Protein AF-A0A8C5THS9-F1 (afdb_monomer_lite)

InterPro domains:
  IPR013083 Zinc finger, RING/FYVE/PHD-type [G3DSA:3.30.40.10] (56-108)
  IPR036885 SWIB/MDM2 domain superfamily [SSF47592] (32-77)

pLDDT: mean 72.6, std 19.38, range [24.91, 94.38]

Organism: NCBI:txid2593467

Foldseek 3Di:
DDDPDDPLDPDLDPQPVFWDWDDDPDDAQQPTKIFGHPVVQVVCVVVVHDDRIDGSQSNHDQFKWFDAPPDIDSRGANVRSVVQLVDPLRADPPPRGRGPDIDGHDDD

Structure (mmCIF, N/CA/C/O backbone):
data_AF-A0A8C5THS9-F1
#
_entry.id   AF-A0A8C5THS9-F1
#
loop_
_atom_site.group_PDB
_atom_site.id
_atom_site.type_symbol
_atom_site.label_atom_id
_atom_site.label_alt_id
_atom_site.label_comp_id
_atom_site.label_asym_id
_atom_site.label_entity_id
_atom_site.label_seq_id
_atom_site.pdbx_PDB_ins_c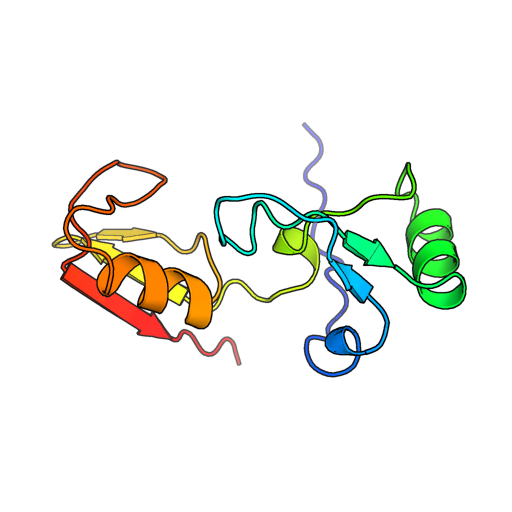ode
_atom_site.Cartn_x
_atom_site.Cartn_y
_atom_site.Cartn_z
_atom_site.occupancy
_atom_site.B_iso_or_equiv
_atom_site.auth_seq_id
_atom_site.auth_comp_id
_atom_site.auth_asym_id
_atom_site.auth_atom_id
_atom_site.pdbx_PDB_model_num
ATOM 1 N N . LEU A 1 1 ? -9.316 4.482 -24.153 1.00 35.84 1 LEU A N 1
ATOM 2 C CA . LEU A 1 1 ? -9.367 3.187 -23.438 1.00 35.84 1 LEU A CA 1
ATOM 3 C C . LEU A 1 1 ? -8.179 2.344 -23.882 1.00 35.84 1 LEU A C 1
ATOM 5 O O . LEU A 1 1 ? -8.287 1.680 -24.898 1.00 35.84 1 LEU A O 1
ATOM 9 N N . LEU A 1 2 ? -7.050 2.403 -23.173 1.00 24.91 2 LEU A N 1
ATOM 10 C CA . LEU A 1 2 ? -5.995 1.391 -23.272 1.00 24.91 2 LEU A CA 1
ATOM 11 C C . LEU A 1 2 ? -5.475 1.131 -21.856 1.00 24.91 2 LEU A C 1
ATOM 13 O O . LEU A 1 2 ? -4.819 1.972 -21.244 1.00 24.91 2 LEU A O 1
ATOM 17 N N . PHE A 1 3 ? -5.883 -0.019 -21.325 1.00 32.41 3 PHE A N 1
ATOM 18 C CA . PHE A 1 3 ? -5.340 -0.632 -20.124 1.00 32.41 3 PHE A CA 1
ATOM 19 C C . PHE A 1 3 ? -3.891 -1.036 -20.419 1.00 32.41 3 PHE A C 1
ATOM 21 O O . PHE A 1 3 ? -3.656 -1.930 -21.227 1.00 32.41 3 PHE A O 1
ATOM 28 N N . PHE A 1 4 ? -2.918 -0.401 -19.764 1.00 30.08 4 PHE A N 1
ATOM 29 C CA . PHE A 1 4 ? -1.567 -0.953 -19.695 1.00 30.08 4 PHE A CA 1
ATOM 30 C C . PHE A 1 4 ? -1.560 -2.052 -18.634 1.00 30.08 4 PHE A C 1
ATOM 32 O O . PHE A 1 4 ? -1.424 -1.803 -17.436 1.00 30.08 4 PHE A O 1
ATOM 39 N N . SER A 1 5 ? -1.763 -3.280 -19.101 1.00 32.00 5 SER A N 1
ATOM 40 C CA . SER A 1 5 ? -1.477 -4.494 -18.351 1.00 32.00 5 SER A CA 1
ATOM 41 C C . SER A 1 5 ? 0.020 -4.560 -18.047 1.00 32.00 5 SER A C 1
ATOM 43 O O . SER A 1 5 ? 0.843 -4.784 -18.926 1.00 32.00 5 SER A O 1
ATOM 45 N N . SER A 1 6 ? 0.351 -4.332 -16.780 1.00 39.25 6 SER A N 1
ATOM 46 C CA . SER A 1 6 ? 1.239 -5.173 -15.976 1.00 39.25 6 SER A CA 1
ATOM 47 C C . SER A 1 6 ? 2.406 -5.870 -16.696 1.00 39.25 6 SER A C 1
ATOM 49 O O . SER A 1 6 ? 2.397 -7.085 -16.858 1.00 39.25 6 SER A O 1
ATOM 51 N N . LEU A 1 7 ? 3.485 -5.135 -16.962 1.00 34.31 7 LEU A N 1
ATOM 52 C CA . LEU A 1 7 ? 4.832 -5.655 -16.700 1.00 34.31 7 LEU A CA 1
ATOM 53 C C . LEU A 1 7 ? 5.452 -4.805 -15.590 1.00 34.31 7 LEU A C 1
ATOM 55 O O . LEU A 1 7 ? 6.251 -3.905 -15.821 1.00 34.31 7 LEU A O 1
ATOM 59 N N . VAL A 1 8 ? 5.024 -5.068 -14.354 1.00 38.25 8 VAL A N 1
ATOM 60 C CA . VAL A 1 8 ? 5.749 -4.610 -13.166 1.00 38.25 8 VAL A CA 1
ATOM 61 C C . VAL A 1 8 ? 6.909 -5.592 -12.985 1.00 38.25 8 VAL A C 1
ATOM 63 O O . VAL A 1 8 ? 6.645 -6.754 -12.671 1.00 38.25 8 VAL A O 1
ATOM 66 N N . PRO A 1 9 ? 8.177 -5.201 -13.208 1.00 33.19 9 PRO A N 1
ATOM 67 C CA . PRO A 1 9 ? 9.290 -6.124 -13.036 1.00 33.19 9 PRO A CA 1
ATOM 68 C C . PRO A 1 9 ? 9.377 -6.568 -11.564 1.00 33.19 9 PRO A C 1
ATOM 70 O O . PRO A 1 9 ? 9.285 -5.732 -10.655 1.00 33.19 9 PRO A O 1
ATOM 73 N N . PRO A 1 10 ? 9.569 -7.870 -11.280 1.00 42.31 10 PRO A N 1
ATOM 74 C CA . PRO A 1 10 ? 9.669 -8.360 -9.920 1.00 42.31 10 PRO A CA 1
ATOM 75 C C . PRO A 1 10 ? 11.086 -8.091 -9.417 1.00 42.31 10 PRO A C 1
ATOM 77 O O . PRO A 1 10 ? 11.992 -8.887 -9.631 1.00 42.31 10 PRO A O 1
ATOM 80 N N . CYS A 1 11 ? 11.330 -6.967 -8.740 1.00 40.66 11 CYS A N 1
ATOM 81 C CA . CYS A 1 11 ? 12.599 -6.828 -8.021 1.00 40.66 11 CYS A CA 1
ATOM 82 C C . CYS A 1 11 ? 12.541 -5.867 -6.831 1.00 40.66 11 CYS A C 1
ATOM 84 O O . CYS A 1 11 ? 13.204 -4.833 -6.783 1.00 40.66 11 CYS A O 1
ATOM 86 N N . SER A 1 12 ? 11.777 -6.234 -5.800 1.00 47.78 12 SER A N 1
ATOM 87 C CA . SER A 1 12 ? 11.677 -5.425 -4.576 1.00 47.78 12 SER A CA 1
ATOM 88 C C . SER A 1 12 ? 12.936 -5.459 -3.684 1.00 47.78 12 SER A C 1
ATOM 90 O O . SER A 1 12 ? 12.974 -4.730 -2.690 1.00 47.78 12 SER A O 1
ATOM 92 N N . LYS A 1 13 ? 13.952 -6.288 -3.973 1.00 43.56 13 LYS A N 1
ATOM 93 C CA . LYS A 1 13 ? 15.131 -6.443 -3.094 1.00 43.56 13 LYS A CA 1
ATOM 94 C C . LYS A 1 13 ? 16.405 -5.757 -3.612 1.00 43.56 13 LYS A C 1
ATOM 96 O O . LYS A 1 13 ? 17.151 -5.238 -2.788 1.00 43.56 13 LYS A O 1
ATOM 101 N N . ALA A 1 14 ? 16.628 -5.664 -4.927 1.00 39.91 14 ALA A N 1
ATOM 102 C CA . ALA A 1 14 ? 17.871 -5.104 -5.484 1.00 39.91 14 ALA A CA 1
ATOM 103 C C . ALA A 1 14 ? 17.842 -3.582 -5.724 1.00 39.91 14 ALA A C 1
ATOM 105 O O . ALA A 1 14 ? 18.890 -2.942 -5.736 1.00 39.91 14 ALA A O 1
ATOM 106 N N . LEU A 1 15 ? 16.660 -2.971 -5.871 1.00 50.78 15 LEU A N 1
ATOM 107 C CA . LEU A 1 15 ? 16.568 -1.561 -6.271 1.00 50.78 15 LEU A CA 1
ATOM 108 C C . LEU A 1 15 ? 17.008 -0.565 -5.180 1.00 50.78 15 LEU A C 1
ATOM 110 O O . LEU A 1 15 ? 17.431 0.542 -5.492 1.00 50.78 15 LEU A O 1
ATOM 114 N N . ASN A 1 16 ? 16.948 -0.931 -3.895 1.00 51.69 16 ASN A N 1
ATOM 115 C CA . ASN A 1 16 ? 17.162 0.010 -2.783 1.00 51.69 16 ASN A CA 1
ATOM 116 C C . ASN A 1 16 ? 18.590 0.610 -2.735 1.00 51.69 16 ASN A C 1
ATOM 118 O O . ASN A 1 16 ? 18.767 1.667 -2.137 1.00 51.69 16 ASN A O 1
ATOM 122 N N . SER A 1 17 ? 19.598 -0.025 -3.351 1.00 54.47 17 SER A N 1
ATOM 123 C CA . SER A 1 17 ? 20.995 0.458 -3.399 1.00 54.47 17 SER A CA 1
ATOM 124 C C . SER A 1 17 ? 21.306 1.365 -4.604 1.00 54.47 17 SER A C 1
ATOM 126 O O . SER A 1 17 ? 22.401 1.936 -4.702 1.00 54.47 17 SER A O 1
ATOM 128 N N . GLN A 1 18 ? 20.357 1.516 -5.533 1.00 57.78 18 GLN A N 1
ATOM 129 C CA . GLN A 1 18 ? 20.540 2.224 -6.805 1.00 57.78 18 GLN A CA 1
ATOM 130 C C . GLN A 1 18 ? 19.766 3.544 -6.893 1.00 57.78 18 GLN A C 1
ATOM 132 O O . GLN A 1 18 ? 19.643 4.115 -7.973 1.00 57.78 18 GLN A O 1
ATOM 137 N N . ILE A 1 19 ? 19.241 4.036 -5.774 1.00 65.75 19 ILE A N 1
ATOM 138 C CA . ILE A 1 19 ? 18.256 5.112 -5.750 1.00 65.75 19 ILE A CA 1
ATOM 139 C C . ILE A 1 19 ? 18.691 6.188 -4.751 1.00 65.75 19 ILE A C 1
ATOM 141 O O . ILE A 1 19 ? 18.928 5.881 -3.584 1.00 65.75 19 ILE A O 1
ATOM 145 N N . ILE A 1 20 ? 18.757 7.448 -5.189 1.00 60.47 20 ILE A N 1
ATOM 146 C CA . ILE A 1 20 ? 19.051 8.598 -4.322 1.00 60.47 20 ILE A CA 1
ATOM 147 C C . ILE A 1 20 ? 17.724 9.296 -3.972 1.00 60.47 20 ILE A C 1
ATOM 149 O O . ILE A 1 20 ? 17.006 9.705 -4.891 1.00 60.47 20 ILE A O 1
ATOM 153 N N . PRO A 1 21 ? 17.353 9.422 -2.681 1.00 56.22 21 PRO A N 1
ATOM 154 C CA . PRO A 1 21 ? 16.148 10.144 -2.285 1.00 56.22 21 PRO A CA 1
ATOM 155 C C . PRO A 1 21 ? 16.326 11.642 -2.534 1.00 56.22 21 PRO A C 1
ATOM 157 O O . PRO A 1 21 ? 17.278 12.235 -2.030 1.00 56.22 21 PRO A O 1
ATOM 160 N N . VAL A 1 22 ? 15.397 12.266 -3.261 1.00 48.59 22 VAL A N 1
ATOM 161 C CA . VAL A 1 22 ? 15.306 13.732 -3.272 1.00 48.59 22 VAL A CA 1
ATOM 162 C C . VAL A 1 22 ? 14.417 14.171 -2.104 1.00 48.59 22 VAL A C 1
ATOM 164 O O . VAL A 1 22 ? 13.387 13.560 -1.808 1.00 48.59 22 VAL A O 1
ATOM 167 N N . PHE A 1 23 ? 14.889 15.153 -1.341 1.00 41.69 23 PHE A N 1
ATOM 168 C CA . PHE A 1 23 ? 14.339 15.524 -0.038 1.00 41.69 23 PHE A CA 1
ATOM 169 C C . PHE A 1 23 ? 12.940 16.152 -0.168 1.00 41.69 23 PHE A C 1
ATOM 171 O O . PHE A 1 23 ? 12.795 17.208 -0.771 1.00 41.69 23 PHE A O 1
ATOM 178 N N . PHE A 1 24 ? 11.925 15.531 0.447 1.00 38.34 24 PHE A N 1
ATOM 179 C CA . PHE A 1 24 ? 10.597 16.123 0.651 1.00 38.34 24 PHE A CA 1
ATOM 180 C C . PHE A 1 24 ? 10.123 15.914 2.105 1.00 38.34 24 PHE A C 1
ATOM 182 O O . PHE A 1 24 ? 10.319 14.829 2.666 1.00 38.34 24 PHE A O 1
ATOM 189 N N . PRO A 1 25 ? 9.479 16.920 2.734 1.00 43.69 25 PRO A N 1
ATOM 190 C CA . PRO A 1 25 ? 9.228 16.963 4.180 1.00 43.69 25 PRO A CA 1
ATOM 191 C C . PRO A 1 25 ? 8.131 16.006 4.691 1.00 43.69 25 PRO A C 1
ATOM 193 O O . PRO A 1 25 ? 7.898 15.919 5.896 1.00 43.69 25 PRO A O 1
ATOM 196 N N . THR A 1 26 ? 7.475 15.216 3.834 1.00 47.38 26 THR A N 1
ATOM 197 C CA . THR A 1 26 ? 6.384 14.310 4.236 1.00 47.38 26 THR A CA 1
ATOM 198 C C . THR A 1 26 ? 6.623 12.879 3.729 1.00 47.38 26 THR A C 1
ATOM 200 O O . THR A 1 26 ? 6.312 12.502 2.606 1.00 47.38 26 THR A O 1
ATOM 203 N N . LYS A 1 27 ? 7.214 12.041 4.595 1.00 57.12 27 LYS A N 1
ATOM 204 C CA . LYS A 1 27 ? 7.641 10.647 4.333 1.00 57.12 27 LYS A CA 1
ATOM 205 C C . LYS A 1 27 ? 6.489 9.681 3.986 1.00 57.12 27 LYS A C 1
ATOM 207 O O . LYS A 1 27 ? 6.133 8.830 4.801 1.00 57.12 27 LYS A O 1
ATOM 212 N N . LEU A 1 28 ? 5.943 9.742 2.774 1.00 63.94 28 LEU A N 1
ATOM 213 C CA . LEU A 1 28 ? 5.174 8.643 2.188 1.00 63.94 28 LEU A CA 1
ATOM 214 C C . LEU A 1 28 ? 5.918 8.105 0.968 1.00 63.94 28 LEU A C 1
ATOM 216 O O . LEU A 1 28 ? 6.356 8.865 0.115 1.00 63.94 28 LEU A O 1
ATOM 220 N N . CYS A 1 29 ? 6.059 6.783 0.864 1.00 62.81 29 CYS A N 1
ATOM 221 C CA . CYS A 1 29 ? 6.769 6.160 -0.254 1.00 62.81 29 CYS A CA 1
ATOM 222 C C . CYS A 1 29 ? 6.137 6.508 -1.608 1.00 62.81 29 CYS A C 1
ATOM 224 O O . CYS A 1 29 ? 6.843 6.611 -2.596 1.00 62.81 29 CYS A O 1
ATOM 226 N N . SER A 1 30 ? 4.827 6.749 -1.667 1.00 56.28 30 SER A N 1
ATOM 227 C CA . SER A 1 30 ? 4.177 7.178 -2.907 1.00 56.28 30 SER A CA 1
ATOM 228 C C . SER A 1 30 ? 4.499 8.618 -3.322 1.00 56.28 30 SER A C 1
ATOM 230 O O . SER A 1 30 ? 4.143 9.004 -4.427 1.00 56.28 30 SER A O 1
ATOM 232 N N . VAL A 1 31 ? 5.135 9.398 -2.446 1.00 57.53 31 VAL A N 1
ATOM 233 C CA . VAL A 1 31 ? 5.491 10.810 -2.659 1.00 57.53 31 VAL A CA 1
ATOM 234 C C . VAL A 1 31 ? 7.014 10.997 -2.646 1.00 57.53 31 VAL A C 1
ATOM 236 O O . VAL A 1 31 ? 7.507 12.065 -2.989 1.00 57.53 31 VAL A O 1
ATOM 239 N N . LEU A 1 32 ? 7.786 9.959 -2.291 1.00 65.44 32 LEU A N 1
ATOM 240 C CA . LEU A 1 32 ? 9.239 10.033 -2.363 1.00 65.44 32 LEU A CA 1
ATOM 241 C C . LEU A 1 32 ? 9.666 9.958 -3.824 1.00 65.44 32 LEU A C 1
ATOM 243 O O . LEU A 1 32 ? 9.647 8.885 -4.436 1.00 65.44 32 LEU A O 1
ATOM 247 N N . GLN A 1 33 ? 10.047 11.114 -4.345 1.00 68.06 33 GLN A N 1
ATOM 248 C CA . GLN A 1 33 ? 10.757 11.216 -5.597 1.00 68.06 33 GLN A CA 1
ATOM 249 C C . GLN A 1 33 ? 12.190 10.733 -5.407 1.00 68.06 33 GLN A C 1
ATOM 251 O O . GLN A 1 33 ? 12.815 10.915 -4.355 1.00 68.06 33 GLN A O 1
ATOM 256 N N . VAL A 1 34 ? 12.701 10.080 -6.432 1.00 72.88 34 VAL A N 1
ATOM 257 C CA . VAL A 1 34 ? 14.032 9.519 -6.423 1.00 72.88 34 VAL A CA 1
ATOM 258 C C . VAL A 1 34 ? 14.699 9.677 -7.770 1.00 72.88 34 VAL A C 1
ATOM 260 O O . VAL A 1 34 ? 14.043 9.595 -8.807 1.00 72.88 34 VAL A O 1
ATOM 263 N N . ARG A 1 35 ? 16.020 9.845 -7.740 1.00 77.12 35 ARG A N 1
ATOM 264 C CA . ARG A 1 35 ? 16.853 9.780 -8.937 1.00 77.12 35 ARG A CA 1
ATOM 265 C C . ARG A 1 35 ? 17.573 8.432 -8.964 1.00 77.12 35 ARG A C 1
ATOM 267 O O . ARG A 1 35 ? 18.382 8.162 -8.066 1.00 77.12 35 ARG A O 1
ATOM 274 N N . PRO A 1 36 ? 17.243 7.541 -9.912 1.00 74.62 36 PRO A N 1
ATOM 275 C CA . PRO A 1 36 ? 17.944 6.281 -10.073 1.00 74.62 36 PRO A CA 1
ATOM 276 C C . PRO A 1 36 ? 19.352 6.519 -10.628 1.00 74.62 36 PRO A C 1
ATOM 278 O O . PRO A 1 36 ? 19.594 7.451 -11.393 1.00 74.62 36 PRO A O 1
ATOM 281 N N . LYS A 1 37 ? 20.299 5.655 -10.255 1.00 79.12 37 LYS A N 1
ATOM 282 C CA . LYS A 1 37 ? 21.642 5.635 -10.849 1.00 79.12 37 LYS A CA 1
ATOM 283 C C . LYS A 1 37 ? 21.553 5.333 -12.350 1.00 79.12 37 LYS A C 1
ATOM 285 O O . LYS A 1 37 ? 20.646 4.627 -12.792 1.00 79.12 37 LYS A O 1
ATOM 290 N N . VAL A 1 38 ? 22.540 5.815 -13.110 1.00 82.06 38 VAL A N 1
ATOM 291 C CA . VAL A 1 38 ? 22.592 5.750 -14.586 1.00 82.06 38 VAL A CA 1
ATOM 292 C C . VAL A 1 38 ? 22.205 4.379 -15.175 1.00 82.06 38 VAL A C 1
ATOM 294 O O . VAL A 1 38 ? 21.406 4.373 -16.109 1.00 82.06 38 VAL A O 1
ATOM 297 N N . PRO A 1 39 ? 22.653 3.220 -14.645 1.00 80.75 39 PRO A N 1
ATOM 298 C CA . PRO A 1 39 ? 22.276 1.921 -15.213 1.00 80.75 39 PRO A CA 1
ATOM 299 C C . PRO A 1 39 ? 20.767 1.640 -15.152 1.00 80.75 39 PRO A C 1
ATOM 301 O O . PRO A 1 39 ? 20.173 1.207 -16.134 1.00 80.75 39 PRO A O 1
ATOM 304 N N . LEU A 1 40 ? 20.130 1.941 -14.018 1.00 77.62 40 LEU A N 1
ATOM 305 C CA . LEU A 1 40 ? 18.692 1.747 -13.829 1.00 77.62 40 LEU A CA 1
ATOM 306 C C . LEU A 1 40 ? 17.886 2.780 -14.621 1.00 77.62 40 LEU A C 1
ATOM 308 O O . LEU A 1 40 ? 16.864 2.443 -15.212 1.00 77.62 40 LEU A O 1
ATOM 312 N N . LEU A 1 41 ? 18.376 4.022 -14.681 1.00 80.38 41 LEU A N 1
ATOM 313 C CA . LEU A 1 41 ? 17.769 5.082 -15.482 1.00 80.38 41 LEU A CA 1
ATOM 314 C C . LEU A 1 41 ? 17.685 4.693 -16.966 1.00 80.38 41 LEU A C 1
ATOM 316 O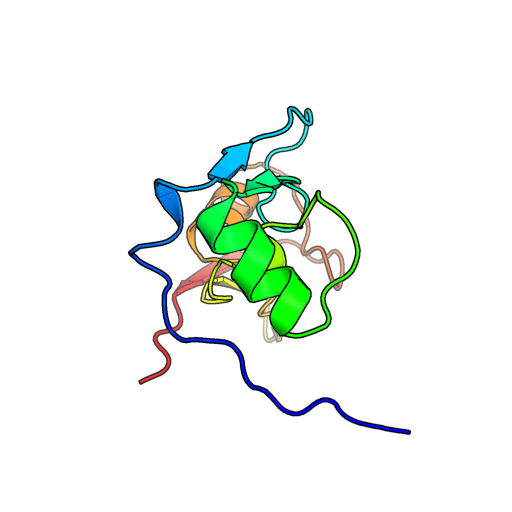 O . LEU A 1 41 ? 16.645 4.892 -17.586 1.00 80.38 41 LEU A O 1
ATOM 320 N N . ARG A 1 42 ? 18.742 4.088 -17.527 1.00 79.81 42 ARG A N 1
ATOM 321 C CA . ARG A 1 42 ? 18.764 3.638 -18.930 1.00 79.81 42 ARG A CA 1
ATOM 322 C C . ARG A 1 42 ? 17.759 2.529 -19.214 1.00 79.81 42 ARG A C 1
ATOM 324 O O . ARG A 1 42 ? 17.115 2.570 -20.254 1.00 79.81 42 ARG A O 1
ATOM 331 N N . ILE A 1 43 ? 17.588 1.584 -18.289 1.00 82.69 43 ILE A N 1
ATOM 332 C CA . ILE A 1 43 ? 16.578 0.522 -18.416 1.00 82.69 43 ILE A CA 1
ATOM 333 C C . ILE A 1 43 ? 15.168 1.124 -18.398 1.00 82.69 43 ILE A C 1
ATOM 335 O O . ILE A 1 43 ? 14.344 0.775 -19.238 1.00 82.69 43 ILE A O 1
ATOM 339 N N . LEU A 1 44 ? 14.899 2.060 -17.481 1.00 78.75 44 LEU A N 1
ATOM 340 C CA . LEU A 1 44 ? 13.602 2.740 -17.397 1.00 78.75 44 LEU A CA 1
ATOM 341 C C . LEU A 1 44 ? 13.303 3.542 -18.673 1.00 78.75 44 LEU A C 1
ATOM 343 O O . LEU A 1 44 ? 12.207 3.439 -19.214 1.00 78.75 44 LEU A O 1
ATOM 347 N N . GLN A 1 45 ? 14.289 4.276 -19.194 1.00 82.75 45 GLN A N 1
ATOM 348 C CA . GLN A 1 45 ? 14.166 5.012 -20.456 1.00 82.75 45 GLN A CA 1
ATOM 349 C C . GLN A 1 45 ? 13.959 4.081 -21.657 1.00 82.75 45 GLN A C 1
ATOM 351 O O . GLN A 1 45 ? 13.106 4.354 -22.496 1.00 82.75 45 GLN A O 1
ATOM 356 N N . ALA A 1 46 ? 14.684 2.959 -21.724 1.00 81.25 46 ALA A N 1
ATOM 357 C CA . ALA A 1 46 ? 14.511 1.950 -22.771 1.00 81.25 46 ALA A CA 1
ATOM 358 C C . ALA A 1 46 ? 13.126 1.280 -22.719 1.00 81.25 46 ALA A C 1
ATOM 360 O O . ALA A 1 46 ? 12.585 0.911 -23.756 1.00 81.25 46 ALA A O 1
ATOM 361 N N . ALA A 1 47 ? 12.523 1.181 -21.531 1.00 81.62 47 ALA A N 1
ATOM 362 C CA . ALA A 1 47 ? 11.143 0.740 -21.341 1.00 81.62 47 ALA A CA 1
ATOM 363 C C . ALA A 1 47 ? 10.094 1.834 -21.651 1.00 81.62 47 ALA A C 1
ATOM 365 O O . ALA A 1 47 ? 8.901 1.611 -21.453 1.00 81.62 47 ALA A O 1
ATOM 366 N N . GLY A 1 48 ? 10.518 3.012 -22.125 1.00 78.75 48 GLY A N 1
ATOM 367 C CA . GLY A 1 48 ? 9.641 4.119 -22.516 1.00 78.75 48 GLY A CA 1
ATOM 368 C C . GLY A 1 48 ? 9.332 5.124 -21.404 1.00 78.75 48 GLY A C 1
ATOM 369 O O . GLY A 1 48 ? 8.488 6.001 -21.597 1.00 78.75 48 GLY A O 1
ATOM 370 N N . ALA A 1 49 ? 9.991 5.037 -20.245 1.00 79.31 49 ALA A N 1
ATOM 371 C CA . ALA A 1 49 ? 9.780 5.995 -19.168 1.00 79.31 49 ALA A CA 1
ATOM 372 C C . ALA A 1 49 ? 10.464 7.344 -19.465 1.00 79.31 49 ALA A C 1
ATOM 374 O O . ALA A 1 49 ? 11.619 7.398 -19.890 1.00 79.31 49 ALA A O 1
ATOM 375 N N . GLN A 1 50 ? 9.752 8.445 -19.221 1.00 77.94 50 GLN A N 1
ATOM 376 C CA . GLN A 1 50 ? 10.217 9.806 -19.502 1.00 77.94 50 GLN A CA 1
ATOM 377 C C . GLN A 1 50 ? 10.706 10.493 -18.218 1.00 77.94 50 GLN A C 1
ATOM 379 O O . GLN A 1 50 ? 10.068 10.386 -17.172 1.00 77.94 50 GLN A O 1
ATOM 384 N N . GLY A 1 51 ? 11.817 11.229 -18.308 1.00 80.00 51 GLY A N 1
ATOM 385 C CA . GLY A 1 51 ? 12.402 11.982 -17.192 1.00 80.00 51 GLY A CA 1
ATOM 386 C C . GLY A 1 51 ? 13.536 11.263 -16.447 1.00 80.00 51 GLY A C 1
ATOM 387 O O . GLY A 1 51 ? 13.960 10.165 -16.807 1.00 80.00 51 GLY A O 1
ATOM 388 N N . ASP A 1 52 ? 14.064 11.931 -15.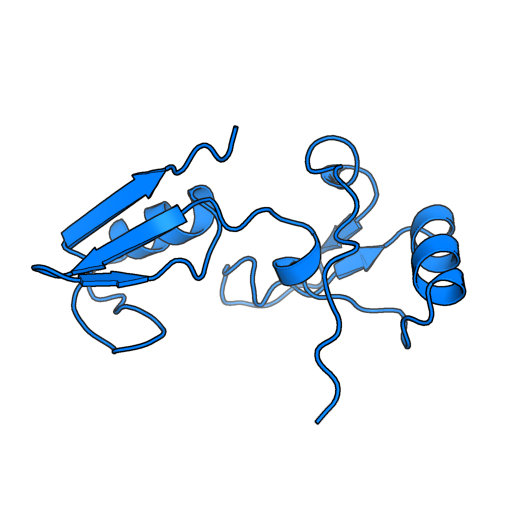419 1.00 76.81 52 ASP A N 1
ATOM 389 C CA . ASP A 1 52 ? 15.167 11.465 -14.561 1.00 76.81 52 ASP A CA 1
ATOM 390 C C . ASP A 1 52 ? 14.739 11.225 -13.100 1.00 76.81 52 ASP A C 1
ATOM 392 O O . ASP A 1 52 ? 15.521 10.740 -12.279 1.00 76.81 52 ASP A O 1
ATOM 396 N N . THR A 1 53 ? 13.492 11.569 -12.776 1.00 71.56 53 THR A N 1
ATOM 397 C CA . THR A 1 53 ? 12.947 11.580 -11.423 1.00 71.56 53 THR A CA 1
ATOM 398 C C . THR A 1 53 ? 11.696 10.713 -11.380 1.00 71.56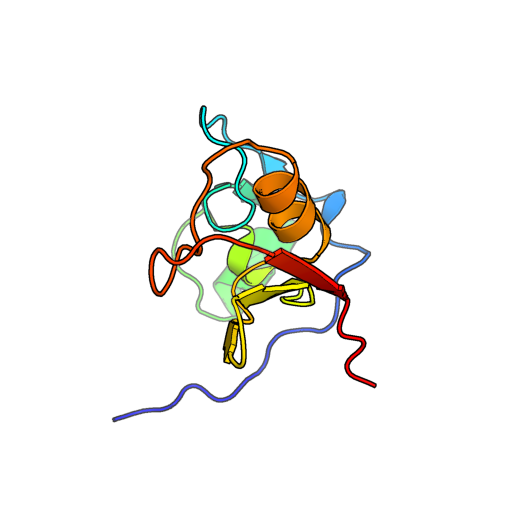 53 THR A C 1
ATOM 400 O O . THR A 1 53 ? 10.726 10.966 -12.087 1.00 71.56 53 THR A O 1
ATOM 403 N N . PHE A 1 54 ? 11.707 9.701 -10.517 1.00 72.06 54 PHE A N 1
ATOM 404 C CA . PHE A 1 54 ? 10.655 8.687 -10.421 1.00 72.06 54 PHE A CA 1
ATOM 405 C C . PHE A 1 54 ? 10.045 8.682 -9.028 1.00 72.06 54 PHE A C 1
ATOM 407 O O . PHE A 1 54 ? 10.699 9.072 -8.063 1.00 72.06 54 PHE A O 1
ATOM 414 N N . THR A 1 55 ? 8.807 8.210 -8.882 1.00 67.62 55 THR A N 1
ATOM 415 C CA . THR A 1 55 ? 8.216 8.023 -7.548 1.00 67.62 55 THR A CA 1
ATOM 416 C C . THR A 1 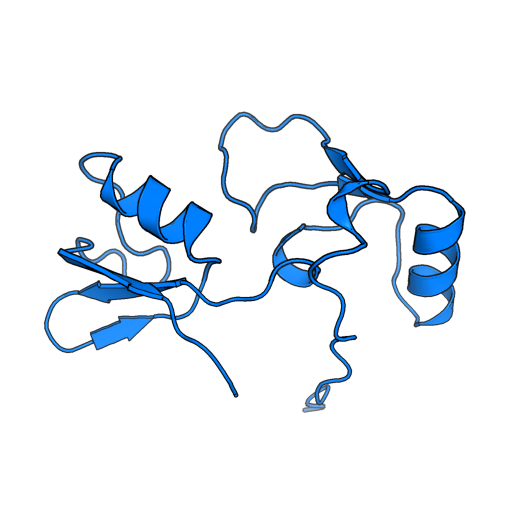55 ? 8.457 6.597 -7.063 1.00 67.62 55 THR A C 1
ATOM 418 O O . THR A 1 55 ? 8.235 5.633 -7.792 1.00 67.62 55 THR A O 1
ATOM 421 N N . LEU A 1 56 ? 8.833 6.410 -5.792 1.00 66.88 56 LEU A N 1
ATOM 422 C CA . LEU A 1 56 ? 8.979 5.056 -5.231 1.00 66.88 56 LEU A CA 1
ATOM 423 C C . LEU A 1 56 ? 7.666 4.241 -5.241 1.00 66.88 56 LEU A C 1
ATOM 425 O O . LEU A 1 56 ? 7.695 3.044 -4.949 1.00 66.88 56 LEU A O 1
ATOM 429 N N . LYS A 1 57 ? 6.519 4.864 -5.550 1.00 61.31 57 LYS A N 1
ATOM 430 C CA . LYS A 1 57 ? 5.219 4.199 -5.731 1.00 61.31 57 LYS A CA 1
ATOM 431 C C . LYS A 1 57 ? 5.287 3.044 -6.731 1.00 61.31 57 LYS A C 1
ATOM 433 O O . LYS A 1 57 ? 4.574 2.061 -6.553 1.00 61.31 57 LYS A O 1
ATOM 438 N N . GLU A 1 58 ? 6.108 3.193 -7.764 1.00 61.69 58 GLU A N 1
ATOM 439 C CA . GLU A 1 58 ? 6.275 2.218 -8.848 1.00 61.69 58 GLU A CA 1
ATOM 440 C C . GLU A 1 58 ? 7.294 1.133 -8.491 1.00 61.69 58 GLU A C 1
ATOM 442 O O . GLU A 1 58 ? 7.253 0.034 -9.029 1.00 61.69 58 GLU A O 1
ATOM 447 N N . LEU A 1 59 ? 8.184 1.424 -7.540 1.00 67.94 59 LEU A N 1
ATOM 448 C CA . LEU A 1 59 ? 9.329 0.577 -7.212 1.00 67.94 59 LEU A CA 1
ATOM 449 C C . LEU A 1 59 ? 9.089 -0.311 -5.988 1.00 67.94 59 LEU A C 1
ATOM 451 O O . LEU A 1 59 ? 9.791 -1.302 -5.794 1.00 67.94 59 LEU A O 1
ATOM 455 N N . ARG A 1 60 ? 8.131 0.048 -5.123 1.00 73.69 60 ARG A N 1
ATOM 456 C CA . ARG A 1 60 ? 7.787 -0.745 -3.937 1.00 73.69 60 ARG A CA 1
ATOM 457 C C . ARG A 1 60 ? 6.459 -1.475 -4.115 1.00 73.69 60 ARG A C 1
ATOM 459 O O . ARG A 1 60 ? 5.482 -0.854 -4.535 1.00 73.69 60 ARG A O 1
ATOM 466 N N . PRO A 1 61 ? 6.381 -2.752 -3.704 1.00 80.00 61 PRO A N 1
ATOM 467 C CA . PRO A 1 61 ? 5.137 -3.496 -3.747 1.00 80.00 61 PRO A CA 1
ATOM 468 C C . PRO A 1 61 ? 4.103 -2.832 -2.840 1.00 80.00 61 PRO A C 1
ATOM 470 O O . PRO A 1 61 ? 4.405 -2.371 -1.733 1.00 80.00 61 PRO A O 1
ATOM 473 N N . ARG A 1 62 ? 2.858 -2.796 -3.312 1.00 84.94 62 ARG A N 1
ATOM 474 C CA . ARG A 1 62 ? 1.720 -2.419 -2.478 1.00 84.94 62 ARG A CA 1
ATOM 475 C C . ARG A 1 62 ? 1.283 -3.660 -1.720 1.00 84.94 62 ARG A C 1
ATOM 477 O O . ARG A 1 62 ? 0.453 -4.417 -2.194 1.00 84.94 62 ARG A O 1
ATOM 484 N N . ASP A 1 63 ? 1.906 -3.870 -0.569 1.00 90.81 63 ASP A N 1
ATOM 485 C CA . ASP A 1 63 ? 1.647 -4.995 0.332 1.00 90.81 63 ASP A CA 1
ATOM 486 C C . ASP A 1 63 ? 1.017 -4.552 1.667 1.00 90.81 63 ASP A C 1
ATOM 488 O O . ASP A 1 63 ? 0.815 -5.370 2.556 1.00 90.81 63 ASP A O 1
ATOM 492 N N . GLY A 1 64 ? 0.711 -3.261 1.843 1.00 91.25 64 GLY A N 1
ATOM 493 C CA . GLY A 1 64 ? 0.102 -2.711 3.055 1.00 91.25 64 GLY A CA 1
ATOM 494 C C . GLY A 1 64 ? -1.374 -2.389 2.865 1.00 91.25 64 GLY A C 1
ATOM 495 O O . GLY A 1 64 ? -1.711 -1.327 2.339 1.00 91.25 64 GLY A O 1
ATOM 496 N N . ASN A 1 65 ? -2.252 -3.273 3.333 1.00 93.12 65 ASN A N 1
ATOM 497 C CA . ASN A 1 65 ? -3.691 -3.058 3.276 1.00 93.12 65 ASN A CA 1
ATOM 498 C C . ASN A 1 65 ? -4.164 -2.235 4.480 1.00 93.12 65 ASN A C 1
ATOM 500 O O . ASN A 1 65 ? -3.939 -2.621 5.628 1.00 93.12 65 ASN A O 1
ATOM 504 N N . ILE A 1 66 ? -4.801 -1.094 4.217 1.00 94.12 66 ILE A N 1
ATOM 505 C CA . ILE A 1 66 ? -5.303 -0.168 5.238 1.00 94.12 66 ILE A CA 1
ATOM 506 C C . ILE A 1 66 ? -6.770 -0.494 5.512 1.00 94.12 66 ILE A C 1
ATOM 508 O O . ILE A 1 66 ? -7.603 -0.281 4.634 1.00 94.12 66 ILE A O 1
ATOM 512 N N . VAL A 1 67 ? -7.097 -0.958 6.720 1.00 94.19 67 VAL A N 1
ATOM 513 C CA . VAL A 1 67 ? -8.450 -1.402 7.095 1.00 94.19 67 VAL A CA 1
ATOM 514 C C . VAL A 1 67 ? -9.168 -0.333 7.920 1.00 94.19 67 VAL A C 1
ATOM 516 O O . VAL A 1 67 ? -8.642 0.177 8.913 1.00 94.19 67 VAL A O 1
ATOM 519 N N . HIS A 1 68 ? -10.403 -0.023 7.526 1.00 92.69 68 HIS A N 1
ATOM 520 C CA . HIS A 1 68 ? -11.308 0.904 8.209 1.00 92.69 68 HIS A CA 1
ATOM 521 C C . HIS A 1 68 ? -12.726 0.309 8.232 1.00 92.69 68 HIS A C 1
ATOM 523 O O . HIS A 1 68 ? -13.450 0.279 7.236 1.00 92.69 68 HIS A O 1
ATOM 529 N N . GLY A 1 69 ? -13.127 -0.225 9.389 1.00 87.06 69 GLY A N 1
ATOM 530 C CA . GLY A 1 69 ? -14.409 -0.920 9.543 1.00 87.06 69 GLY A CA 1
ATOM 531 C C . GLY A 1 69 ? -14.467 -2.222 8.734 1.00 87.06 69 GLY A C 1
ATOM 532 O O . GLY A 1 69 ? -13.689 -3.132 8.991 1.00 87.06 69 GLY A O 1
ATOM 533 N N . ARG A 1 70 ? -15.397 -2.300 7.772 1.00 91.38 70 ARG A N 1
ATOM 534 C CA . ARG A 1 70 ? -15.629 -3.467 6.889 1.00 91.38 70 ARG A CA 1
ATOM 535 C C . ARG A 1 70 ? -14.906 -3.373 5.539 1.00 91.38 70 ARG A C 1
ATOM 537 O O . ARG A 1 70 ? -15.068 -4.240 4.692 1.00 91.38 70 ARG A O 1
ATOM 544 N N . THR A 1 71 ? -14.161 -2.297 5.314 1.00 93.81 71 THR A N 1
ATOM 545 C CA . THR A 1 71 ? -13.525 -1.991 4.029 1.00 93.81 71 THR A CA 1
ATOM 546 C C . THR A 1 71 ? -12.024 -1.836 4.195 1.00 93.81 71 THR A C 1
ATOM 548 O O . THR A 1 71 ? -11.545 -1.449 5.264 1.00 93.81 71 THR A O 1
ATOM 551 N N . ALA A 1 72 ? -11.276 -2.112 3.129 1.00 93.25 72 ALA A N 1
ATOM 552 C CA . ALA A 1 72 ? -9.830 -1.972 3.125 1.00 93.25 72 ALA A CA 1
ATOM 553 C C . ALA A 1 72 ? -9.323 -1.423 1.784 1.00 93.25 72 ALA A C 1
ATOM 555 O O . ALA A 1 72 ? -9.944 -1.647 0.747 1.00 93.25 72 ALA A O 1
ATOM 556 N N . HIS A 1 73 ? -8.215 -0.680 1.809 1.00 93.56 73 HIS A N 1
ATOM 557 C CA . HIS A 1 73 ? -7.597 -0.104 0.613 1.00 93.56 73 HIS A CA 1
ATOM 558 C C . HIS A 1 73 ? -6.112 -0.463 0.512 1.00 93.56 73 HIS A C 1
ATOM 560 O O . HIS A 1 73 ? -5.323 -0.173 1.418 1.00 93.56 73 HIS A O 1
ATOM 566 N N . LEU A 1 74 ? -5.718 -1.006 -0.644 1.00 90.62 74 LEU A N 1
ATOM 567 C CA . LEU A 1 74 ? -4.335 -1.345 -0.972 1.00 90.62 74 LEU A CA 1
ATOM 568 C C . LEU A 1 74 ? -3.653 -0.201 -1.736 1.00 90.62 74 LEU A C 1
ATOM 570 O O . LEU A 1 74 ? -3.635 -0.148 -2.966 1.00 90.62 74 LEU A O 1
ATOM 574 N N . VAL A 1 75 ? -3.097 0.750 -0.989 1.00 83.31 75 VAL A N 1
ATOM 575 C CA . VAL A 1 75 ? -2.574 2.010 -1.558 1.00 83.31 75 VAL A CA 1
ATOM 576 C C . VAL A 1 75 ? -1.128 2.322 -1.214 1.00 83.31 75 VAL A C 1
ATOM 578 O O . VAL A 1 75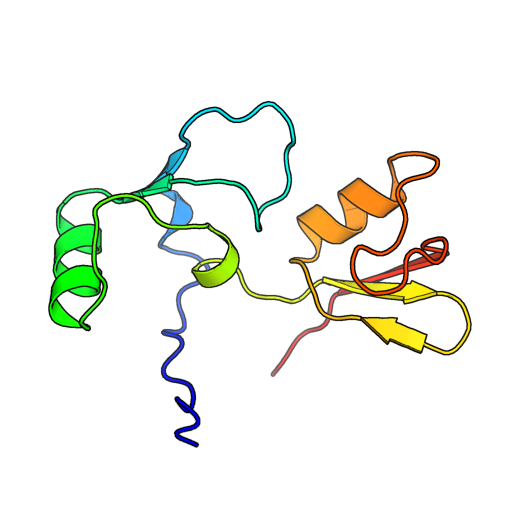 ? -0.529 3.190 -1.846 1.00 83.31 75 VAL A O 1
ATOM 581 N N . ALA A 1 76 ? -0.544 1.609 -0.256 1.00 83.56 76 ALA A N 1
ATOM 582 C CA . ALA A 1 76 ? 0.828 1.819 0.179 1.00 83.56 76 ALA A CA 1
ATOM 583 C C . ALA A 1 76 ? 1.516 0.483 0.481 1.00 83.56 76 ALA A C 1
ATOM 585 O O . ALA A 1 76 ? 0.869 -0.551 0.634 1.00 83.56 76 ALA A O 1
ATOM 586 N N . CYS A 1 77 ? 2.844 0.505 0.596 1.00 87.44 77 CYS A N 1
ATOM 587 C CA . CYS A 1 77 ? 3.572 -0.620 1.171 1.00 87.44 77 CYS A CA 1
ATOM 588 C C . CYS A 1 77 ? 3.297 -0.732 2.678 1.00 87.44 77 CYS A C 1
ATOM 590 O O . CYS A 1 77 ? 2.971 0.260 3.344 1.00 87.44 77 CYS A O 1
ATOM 592 N N . PHE A 1 78 ? 3.500 -1.919 3.244 1.00 89.56 78 PHE A N 1
ATOM 593 C CA . PHE A 1 78 ? 3.230 -2.223 4.647 1.00 89.56 78 PHE A CA 1
ATOM 594 C C . PHE A 1 78 ? 3.956 -1.273 5.603 1.00 89.56 78 PHE A C 1
ATOM 596 O O . PHE A 1 78 ? 3.371 -0.787 6.570 1.00 89.56 78 PHE A O 1
ATOM 603 N N . ARG A 1 79 ? 5.213 -0.919 5.302 1.00 85.25 79 ARG A N 1
ATOM 604 C CA . ARG A 1 79 ? 5.994 0.027 6.116 1.00 85.25 79 ARG A CA 1
ATOM 605 C C . ARG A 1 79 ? 5.336 1.408 6.186 1.00 85.25 79 ARG A C 1
ATOM 607 O O . ARG A 1 79 ? 5.309 2.015 7.253 1.00 85.25 79 ARG A O 1
ATOM 614 N N . CYS A 1 80 ? 4.819 1.903 5.065 1.00 85.81 80 CYS A N 1
ATOM 615 C CA . CYS A 1 80 ? 4.157 3.202 4.998 1.00 85.81 80 CYS A CA 1
ATOM 616 C C . CYS A 1 80 ? 2.777 3.178 5.641 1.00 85.81 80 CYS A C 1
ATOM 618 O O . CYS A 1 80 ? 2.478 4.057 6.444 1.00 85.81 80 CYS A O 1
ATOM 620 N N . ALA A 1 81 ? 1.980 2.150 5.358 1.00 89.69 81 ALA A N 1
ATOM 621 C CA . ALA A 1 81 ? 0.679 1.976 5.986 1.00 89.69 81 ALA A CA 1
ATOM 622 C C . ALA A 1 81 ? 0.813 1.887 7.520 1.00 89.69 81 ALA A C 1
ATOM 624 O O . ALA A 1 81 ? 0.118 2.588 8.251 1.00 89.69 81 ALA A O 1
ATOM 625 N N . ARG A 1 82 ? 1.792 1.131 8.034 1.00 90.62 82 ARG A N 1
ATOM 626 C CA . ARG A 1 82 ? 2.062 1.038 9.480 1.00 90.62 82 ARG A CA 1
ATOM 627 C C . ARG A 1 82 ? 2.518 2.369 10.087 1.00 90.62 82 ARG A C 1
ATOM 629 O O . ARG A 1 82 ? 2.240 2.638 11.250 1.00 90.62 82 ARG A O 1
ATOM 636 N N . MET A 1 83 ? 3.220 3.202 9.320 1.00 87.56 83 MET A N 1
ATOM 637 C CA . MET A 1 83 ? 3.612 4.547 9.754 1.00 87.56 83 MET A CA 1
ATOM 638 C C . MET A 1 83 ? 2.411 5.491 9.847 1.00 87.56 83 MET A C 1
ATOM 640 O O . MET A 1 83 ? 2.351 6.284 10.782 1.00 87.56 83 MET A O 1
ATOM 644 N N . MET A 1 84 ? 1.456 5.379 8.919 1.00 86.19 84 MET A N 1
ATOM 645 C CA . MET A 1 84 ? 0.181 6.099 8.990 1.00 86.19 84 MET A CA 1
ATOM 646 C C . MET A 1 84 ? -0.575 5.703 10.262 1.00 86.19 84 MET A C 1
ATOM 648 O O . MET A 1 84 ? -0.868 6.561 11.082 1.00 86.19 84 MET A O 1
ATOM 652 N N . LEU A 1 85 ? -0.751 4.403 10.522 1.00 90.44 85 LEU A N 1
ATOM 653 C CA . LEU A 1 85 ? -1.420 3.930 11.743 1.00 90.44 85 LEU A CA 1
ATOM 654 C C . LEU A 1 85 ? -0.791 4.485 13.040 1.00 90.44 85 LEU A C 1
ATOM 656 O O . LEU A 1 85 ? -1.500 4.784 13.992 1.00 90.44 85 LEU A O 1
ATOM 660 N N . LYS A 1 86 ? 0.539 4.653 13.085 1.00 89.19 86 LYS A N 1
ATOM 661 C CA . LYS A 1 86 ? 1.243 5.222 14.251 1.00 89.19 86 LYS A CA 1
ATOM 662 C C . LYS A 1 86 ? 1.083 6.738 14.399 1.00 89.19 86 LYS A C 1
ATOM 664 O O . LYS A 1 86 ? 1.264 7.258 15.497 1.00 89.19 86 LYS A O 1
ATOM 669 N N . ARG A 1 87 ? 0.796 7.466 13.317 1.00 86.31 87 ARG A N 1
ATOM 670 C CA . ARG A 1 87 ? 0.512 8.904 13.376 1.00 86.31 87 ARG A CA 1
ATOM 671 C C . ARG A 1 87 ? -0.948 9.100 13.763 1.00 86.31 87 ARG A C 1
ATOM 673 O O . ARG A 1 87 ? -1.837 8.848 12.949 1.00 86.31 87 ARG A O 1
ATOM 680 N N . LYS A 1 88 ? -1.180 9.592 14.985 1.00 76.94 88 LYS A N 1
ATOM 681 C CA . LYS A 1 88 ? -2.517 9.988 15.449 1.00 76.94 88 LYS A CA 1
ATOM 682 C C . LYS A 1 88 ? -3.190 10.887 14.410 1.00 76.94 88 LYS A C 1
ATOM 684 O O . LYS A 1 88 ? -2.597 11.864 13.959 1.00 76.94 88 LYS A O 1
ATOM 689 N N . GLY A 1 89 ? -4.413 10.526 14.035 1.00 77.00 89 GLY A N 1
ATOM 690 C CA . GLY A 1 89 ? -5.246 11.314 13.132 1.00 77.00 89 GLY A CA 1
ATOM 691 C C . GLY A 1 89 ? -4.876 11.238 11.652 1.00 77.00 89 GLY A C 1
ATOM 692 O O . GLY A 1 89 ? -5.464 11.984 10.877 1.00 77.00 89 GLY A O 1
ATOM 693 N N . SER A 1 90 ? -3.944 10.374 11.219 1.00 85.06 90 SER A N 1
ATOM 694 C CA . SER A 1 90 ? -3.709 10.219 9.778 1.00 85.06 90 SER A CA 1
ATOM 695 C C . SER A 1 90 ? -4.822 9.370 9.138 1.00 85.06 90 SER A C 1
ATOM 697 O O . SER A 1 90 ? -5.005 8.205 9.510 1.00 85.06 90 SER A O 1
ATOM 699 N N . PRO A 1 91 ? -5.611 9.934 8.205 1.00 89.56 91 PRO A N 1
ATOM 700 C CA . PRO A 1 91 ? -6.744 9.227 7.639 1.00 89.56 91 PRO A CA 1
ATOM 701 C C . PRO A 1 91 ? -6.317 8.383 6.434 1.00 89.56 91 PRO A C 1
ATOM 703 O O . PRO A 1 91 ? -5.260 8.590 5.830 1.00 89.56 91 PRO A O 1
ATOM 706 N N . CYS A 1 92 ? -7.168 7.442 6.033 1.00 88.00 92 CYS A N 1
ATOM 707 C CA . CYS A 1 92 ? -6.982 6.708 4.789 1.00 88.00 92 CYS A CA 1
ATOM 708 C C . CYS A 1 92 ? -6.878 7.694 3.603 1.00 88.00 92 CYS A C 1
ATOM 710 O O . CYS A 1 92 ? -7.788 8.503 3.416 1.00 88.00 92 CYS A O 1
ATOM 712 N N . PRO A 1 93 ? -5.842 7.619 2.746 1.00 86.88 93 PRO A N 1
ATOM 713 C CA . PRO A 1 93 ? -5.653 8.583 1.656 1.00 86.88 93 PRO A CA 1
ATOM 714 C C . PRO A 1 93 ? -6.695 8.456 0.532 1.00 86.88 93 PRO A C 1
ATOM 716 O O . PRO A 1 93 ? -6.772 9.332 -0.319 1.00 86.88 93 PRO A O 1
ATOM 719 N N . VAL A 1 94 ? -7.488 7.377 0.519 1.00 89.69 94 VAL A N 1
ATOM 720 C CA . VAL A 1 94 ? -8.555 7.152 -0.472 1.00 89.69 94 VAL A CA 1
ATOM 721 C C . VAL A 1 94 ? -9.875 7.749 -0.003 1.00 89.69 94 VAL A C 1
ATOM 723 O O . VAL A 1 94 ? -10.485 8.546 -0.700 1.00 89.69 94 VAL A O 1
ATOM 726 N N . CYS A 1 95 ? -10.328 7.356 1.187 1.00 89.88 95 CYS A N 1
ATOM 727 C CA . CYS A 1 95 ? -11.689 7.631 1.655 1.00 89.88 95 CYS A CA 1
ATOM 728 C C . CYS A 1 95 ? -11.742 8.469 2.934 1.00 89.88 95 CYS A C 1
ATOM 730 O O . CYS A 1 95 ? -12.809 8.619 3.519 1.00 89.88 95 CYS A O 1
ATOM 732 N N . ARG A 1 96 ? -10.590 8.942 3.418 1.00 90.44 96 ARG A N 1
ATOM 733 C CA . ARG A 1 96 ? -10.419 9.771 4.621 1.00 90.44 96 ARG A CA 1
ATOM 734 C C . ARG A 1 96 ? -10.936 9.177 5.944 1.00 90.44 96 ARG A C 1
ATOM 736 O O . ARG A 1 96 ? -10.941 9.864 6.958 1.00 90.44 96 ARG A O 1
ATOM 743 N N . LYS A 1 97 ? -11.323 7.898 5.964 1.00 91.06 97 LYS A N 1
ATOM 744 C CA . LYS A 1 97 ? -11.738 7.182 7.183 1.00 91.06 97 LYS A CA 1
ATOM 745 C C . LYS A 1 97 ? -10.545 6.907 8.101 1.00 91.06 97 LYS A C 1
ATOM 747 O O . LYS A 1 97 ? -9.419 6.749 7.624 1.00 91.06 97 LYS A O 1
ATOM 752 N N . GLU A 1 98 ? -10.809 6.807 9.400 1.00 92.75 98 GLU A N 1
ATOM 753 C CA . GLU A 1 98 ? -9.804 6.454 10.404 1.00 92.75 98 GLU A CA 1
ATOM 754 C C . GLU A 1 98 ? -9.261 5.036 10.180 1.00 92.75 98 GLU A C 1
ATOM 756 O O . GLU A 1 98 ? -10.010 4.084 9.943 1.00 92.75 98 GLU A O 1
ATOM 761 N N . ILE A 1 99 ? -7.938 4.901 10.253 1.00 93.56 99 ILE A N 1
ATOM 762 C CA . ILE A 1 99 ? -7.252 3.627 10.068 1.00 93.56 99 ILE A CA 1
ATOM 763 C C . ILE A 1 99 ? -7.316 2.845 11.382 1.00 93.56 99 ILE A C 1
ATOM 765 O O . ILE A 1 99 ? -6.616 3.182 12.331 1.00 93.56 99 ILE A O 1
ATOM 769 N N . ARG A 1 100 ? -8.114 1.770 11.428 1.00 92.56 100 ARG A N 1
ATOM 770 C CA . ARG A 1 100 ? -8.185 0.881 12.605 1.00 92.56 100 ARG A CA 1
ATOM 771 C C . ARG A 1 100 ? -6.994 -0.062 12.689 1.00 92.56 100 ARG A C 1
ATOM 773 O O . ARG A 1 100 ? -6.484 -0.321 13.772 1.00 92.56 100 ARG A O 1
ATOM 780 N N . MET A 1 101 ? -6.578 -0.615 11.552 1.00 93.75 101 MET A N 1
ATOM 781 C CA . MET A 1 101 ? -5.462 -1.556 11.492 1.00 93.75 101 MET A CA 1
ATOM 782 C C . MET A 1 101 ? -4.838 -1.600 10.100 1.00 93.75 101 MET A C 1
ATOM 784 O O . MET A 1 101 ? -5.405 -1.121 9.115 1.00 93.75 101 MET A O 1
ATOM 788 N N . VAL A 1 102 ? -3.652 -2.198 10.028 1.00 94.38 102 VAL A N 1
ATOM 789 C CA . VAL A 1 102 ? -2.910 -2.410 8.786 1.00 94.38 102 VAL A CA 1
ATOM 790 C C . VAL A 1 102 ? -2.469 -3.861 8.722 1.00 94.38 102 VAL A C 1
ATOM 792 O O . VAL A 1 102 ? -1.831 -4.350 9.653 1.00 94.38 102 VAL A O 1
ATOM 795 N N . ILE A 1 103 ? -2.767 -4.521 7.607 1.00 93.94 103 ILE A N 1
ATOM 796 C CA . ILE A 1 103 ? -2.436 -5.928 7.367 1.00 93.94 103 ILE A CA 1
ATOM 797 C C . ILE A 1 103 ? -1.416 -6.004 6.232 1.00 93.94 103 ILE A C 1
ATOM 799 O O . ILE A 1 103 ? -1.516 -5.266 5.249 1.00 93.94 103 ILE A O 1
ATOM 803 N N . ARG A 1 104 ? -0.418 -6.882 6.374 1.00 93.69 104 ARG A N 1
ATOM 804 C CA . ARG A 1 104 ? 0.517 -7.185 5.289 1.00 93.69 104 ARG A CA 1
ATOM 805 C C . ARG A 1 104 ? -0.077 -8.263 4.396 1.00 93.69 104 ARG A C 1
ATOM 807 O O . ARG A 1 104 ? -0.386 -9.341 4.889 1.00 93.69 104 ARG A O 1
ATOM 814 N N . ILE A 1 105 ? -0.219 -7.975 3.109 1.00 89.69 105 ILE A N 1
ATOM 815 C CA . ILE A 1 105 ? -0.634 -8.966 2.115 1.00 89.69 105 ILE A CA 1
ATOM 816 C C . ILE A 1 105 ? 0.617 -9.611 1.529 1.00 89.69 105 ILE A C 1
ATOM 818 O O . ILE A 1 105 ? 1.546 -8.919 1.117 1.00 89.69 105 ILE A O 1
ATOM 822 N N . PHE A 1 106 ? 0.619 -10.935 1.467 1.00 87.75 106 PHE A N 1
ATOM 823 C CA . PHE A 1 106 ? 1.606 -11.704 0.724 1.00 87.75 106 PHE A CA 1
ATOM 824 C C . PHE A 1 106 ? 0.899 -12.232 -0.523 1.00 87.75 106 PHE A C 1
ATOM 826 O O . PHE A 1 106 ? 0.058 -13.118 -0.418 1.00 87.75 106 PHE A O 1
ATOM 833 N N . MET A 1 107 ? 1.166 -11.619 -1.678 1.00 72.88 107 MET A N 1
ATOM 834 C CA . MET A 1 107 ? 0.739 -12.176 -2.963 1.00 72.88 107 MET A CA 1
ATOM 835 C C . MET A 1 107 ? 1.740 -13.288 -3.292 1.00 72.88 107 MET A C 1
ATOM 837 O O . MET A 1 107 ? 2.931 -12.993 -3.421 1.00 72.88 107 MET A O 1
ATOM 841 N N . GLY A 1 108 ? 1.266 -14.536 -3.277 1.00 56.31 108 GLY A N 1
ATOM 842 C CA . GLY A 1 108 ? 2.025 -15.723 -3.681 1.00 56.31 108 GLY A CA 1
ATOM 843 C C . GLY A 1 108 ? 2.102 -15.866 -5.190 1.00 56.31 108 GLY A C 1
ATOM 844 O O . GLY A 1 108 ? 1.219 -15.298 -5.872 1.00 56.31 108 GLY A O 1
#

Secondary structure (DSSP, 8-state):
-----------TTTGGGSEEEPP-SS--TTT-EEEE-HHHHHHHHHTT--SS-EETTTTS---EEEEETTEEEEEE-HHHHHHHHHSTTPBPTTT--B--EEEE----

Sequence (108 aa):
LLFFSSLVPPCSKALNSQIIPVFFPTKLCSVLQVRPKVPLLRILQAAGAQGDTFTLKELRPRDGNIVHGRTAHLVACFRCARMMLKRKGSPCPVCRKEIRMVIRIFMG

Radius of gyration: 15.42 Å; chains: 1; bounding box: 38×33×39 Å